Protein AF-A0A1Z1WSR5-F1 (afdb_monomer_lite)

Secondary structure (DSSP, 8-state):
-BSSSS-B-------TTT--HHHHHHHHHHHSPPTT-SSSS--PPPPPSS-HHHHHHHHHH-TTHHHHHHHHHHHTTTPPPP----SSPPPSS-------------HHHHHHHHHHHHHTT-----SS-------S-S----

pLDDT: mean 83.5, std 18.34, range [33.56, 97.94]

Foldseek 3Di:
DDPDPPDDDDDDDDDVVVDDPVRVVVVVVLPDDDVPLPDPDPSDDPDDPDDVVNVVVCVVVPPDPVVVVVVCCVVCPPPDDDDDPDPDDDDPDDDPDDDDDDDDDDPVRVVVQQVVCVVVVRGDPDPPDDPDPDPPDDPDDD

Organism: NCBI:txid67267

InterPro domains:
  IPR001242 Condensation domain [PF00668] (2-122)
  IPR023213 Chloramphenicol acetyltransferase-like domain superfamily [G3DSA:3.30.559.10] (2-64)

Sequence (142 aa):
MRLADDEHVLTLTLHHIVTDGWSTAVLTGDLAPLPGRTGRGTGELPPLPVQYADYTHWQCTAPGTEAQLAYWKEHLAGTEPLDLPTDRPRPAVRTRNGASARLVLPSGTARRLAQVGRERGHPVHDARRRRADVPRQALGRP

Radius of gyration: 22.69 Å; chains: 1; bounding box: 51×42×52 Å

Structure (mmCIF, N/CA/C/O backbone):
data_AF-A0A1Z1WSR5-F1
#
_entry.id   AF-A0A1Z1WSR5-F1
#
loop_
_atom_site.group_PDB
_atom_site.id
_atom_site.type_symbol
_atom_site.label_atom_id
_atom_site.label_alt_id
_atom_site.label_comp_id
_atom_site.label_asym_id
_atom_site.label_entity_id
_atom_site.label_seq_id
_atom_site.pdbx_PDB_ins_code
_atom_site.Cartn_x
_atom_site.Cartn_y
_atom_site.Cartn_z
_atom_site.occupancy
_atom_site.B_iso_or_equiv
_atom_site.auth_seq_id
_atom_site.auth_comp_id
_atom_site.auth_asym_id
_atom_site.auth_atom_id
_atom_site.pdbx_PDB_model_num
ATOM 1 N N . MET A 1 1 ? 6.722 -17.962 -19.055 1.00 86.00 1 MET A N 1
ATOM 2 C CA . MET A 1 1 ? 5.844 -18.958 -19.700 1.00 86.00 1 MET A CA 1
ATOM 3 C C . MET A 1 1 ? 5.859 -18.701 -21.192 1.00 86.00 1 MET A C 1
ATOM 5 O O . MET A 1 1 ? 5.625 -17.568 -21.587 1.00 86.00 1 MET A O 1
ATOM 9 N N . ARG A 1 2 ? 6.196 -19.705 -21.999 1.00 90.88 2 ARG A N 1
ATOM 10 C CA . ARG A 1 2 ? 6.188 -19.587 -23.460 1.00 90.88 2 ARG A CA 1
ATOM 11 C C . ARG A 1 2 ? 4.819 -20.008 -23.991 1.00 90.88 2 ARG A C 1
ATOM 13 O O . ARG A 1 2 ? 4.336 -21.062 -23.586 1.00 90.88 2 ARG A O 1
ATOM 20 N N . LEU A 1 3 ? 4.215 -19.177 -24.831 1.00 94.81 3 LEU A N 1
ATOM 21 C CA . LEU A 1 3 ? 2.931 -19.424 -25.494 1.00 94.81 3 LEU A CA 1
ATOM 22 C C . LEU A 1 3 ? 3.142 -19.876 -26.946 1.00 94.81 3 LEU A C 1
ATOM 24 O O . LEU A 1 3 ? 2.527 -20.847 -27.375 1.00 94.81 3 LEU A O 1
ATOM 28 N N . ALA A 1 4 ? 4.081 -19.237 -27.646 1.00 95.62 4 ALA A N 1
ATOM 29 C CA . ALA A 1 4 ? 4.549 -19.571 -28.991 1.00 95.62 4 ALA A CA 1
ATOM 30 C C . ALA A 1 4 ? 6.045 -19.217 -29.123 1.00 95.62 4 ALA A C 1
ATOM 32 O O . ALA A 1 4 ? 6.677 -18.827 -28.140 1.00 95.62 4 ALA A O 1
ATOM 33 N N . ASP A 1 5 ? 6.638 -19.363 -30.308 1.00 92.81 5 ASP A N 1
ATOM 34 C CA . ASP A 1 5 ? 8.075 -19.109 -30.504 1.00 92.81 5 ASP A CA 1
ATOM 35 C C . ASP A 1 5 ? 8.479 -17.648 -30.236 1.00 92.81 5 ASP A C 1
ATOM 37 O O . ASP A 1 5 ? 9.570 -17.401 -29.722 1.00 92.81 5 ASP A O 1
ATOM 41 N N . ASP A 1 6 ? 7.591 -16.693 -30.495 1.00 92.94 6 ASP A N 1
ATOM 42 C CA . ASP A 1 6 ? 7.768 -15.255 -30.271 1.00 92.94 6 ASP A CA 1
ATOM 43 C C . ASP A 1 6 ? 6.844 -14.688 -29.176 1.00 92.94 6 ASP A C 1
ATOM 45 O O . ASP A 1 6 ? 6.951 -13.517 -28.811 1.00 92.94 6 ASP A O 1
ATOM 49 N N . GLU A 1 7 ? 5.997 -15.521 -28.566 1.00 93.62 7 GLU A N 1
ATOM 50 C CA . GLU A 1 7 ? 5.021 -15.098 -27.562 1.00 93.62 7 GLU A CA 1
ATOM 51 C C . GLU A 1 7 ? 5.358 -15.658 -26.177 1.00 93.62 7 GLU A C 1
ATOM 53 O O . GLU A 1 7 ? 5.382 -16.871 -25.943 1.00 93.62 7 GLU A O 1
ATOM 58 N N . HIS A 1 8 ? 5.612 -14.759 -25.225 1.00 91.38 8 HIS A N 1
ATOM 59 C CA . HIS A 1 8 ? 6.017 -15.118 -23.871 1.00 91.38 8 HIS A CA 1
ATOM 60 C C . HIS A 1 8 ? 5.312 -14.248 -22.830 1.00 91.38 8 HIS A C 1
ATOM 62 O O . HIS A 1 8 ? 5.185 -13.036 -22.981 1.00 91.38 8 HIS A O 1
ATOM 68 N N . VAL A 1 9 ? 4.928 -14.869 -21.717 1.00 92.31 9 VAL A N 1
ATOM 69 C CA . VAL A 1 9 ? 4.429 -14.196 -20.515 1.00 92.31 9 VAL A CA 1
ATOM 70 C C . VAL A 1 9 ? 5.495 -14.265 -19.428 1.00 92.31 9 VAL A C 1
ATOM 72 O O . VAL A 1 9 ? 5.897 -15.355 -19.004 1.00 92.31 9 VAL A O 1
ATOM 75 N N . LEU A 1 10 ? 5.932 -13.103 -18.947 1.00 90.12 10 LEU A N 1
ATOM 76 C CA . LEU A 1 10 ? 6.723 -12.977 -17.726 1.00 90.12 10 LEU A CA 1
ATOM 77 C C . LEU A 1 10 ? 5.779 -12.759 -16.541 1.00 90.12 10 LEU A C 1
ATOM 79 O O . LEU A 1 10 ? 4.979 -11.827 -16.539 1.00 90.12 10 LEU A O 1
ATOM 83 N N . THR A 1 11 ? 5.890 -13.605 -15.519 1.00 92.56 11 THR A N 1
ATOM 84 C CA . THR A 1 11 ? 5.141 -13.460 -14.268 1.00 92.56 11 THR A CA 1
ATOM 85 C C . THR A 1 11 ? 6.122 -13.246 -13.129 1.00 92.56 11 THR A C 1
ATOM 87 O O . THR A 1 11 ? 7.017 -14.062 -12.923 1.00 92.56 11 THR A O 1
ATOM 90 N N . LEU A 1 12 ? 5.947 -12.150 -12.390 1.00 91.12 12 LEU A N 1
ATOM 91 C CA . LEU A 1 12 ? 6.745 -11.819 -11.215 1.00 91.12 12 LEU A CA 1
ATOM 92 C C . LEU A 1 12 ? 5.863 -11.915 -9.973 1.00 91.12 12 LEU A C 1
ATOM 94 O O . LEU A 1 12 ? 4.823 -11.262 -9.887 1.00 91.12 12 LEU A O 1
ATOM 98 N N . THR A 1 13 ? 6.282 -12.725 -9.006 1.00 93.44 13 THR A N 1
ATOM 99 C CA . THR A 1 13 ? 5.628 -12.830 -7.700 1.00 93.44 13 THR A CA 1
ATOM 100 C C . THR A 1 13 ? 6.604 -12.352 -6.645 1.00 93.44 13 THR A C 1
ATOM 102 O O . THR A 1 13 ? 7.627 -12.984 -6.402 1.00 93.44 13 THR A O 1
ATOM 105 N N . LEU A 1 14 ? 6.289 -11.214 -6.034 1.00 92.62 14 LEU A N 1
ATOM 106 C CA . LEU A 1 14 ? 7.122 -10.582 -5.021 1.00 92.62 14 LEU A CA 1
ATOM 107 C C . LEU A 1 14 ? 6.370 -10.543 -3.694 1.00 92.62 14 LEU A C 1
ATOM 109 O O . LEU A 1 14 ? 5.154 -10.354 -3.658 1.00 92.62 14 LEU A O 1
ATOM 113 N N . HIS A 1 15 ? 7.097 -10.700 -2.591 1.00 94.25 15 HIS A N 1
ATOM 114 C CA . HIS A 1 15 ? 6.516 -10.533 -1.266 1.00 94.25 15 HIS A CA 1
ATOM 115 C C . HIS A 1 15 ? 6.300 -9.039 -0.976 1.00 94.25 15 HIS A C 1
ATOM 117 O O . HIS A 1 15 ? 7.211 -8.238 -1.167 1.00 94.25 15 HIS A O 1
ATOM 123 N N . HIS A 1 16 ? 5.137 -8.652 -0.444 1.00 93.56 16 HIS A N 1
ATOM 124 C CA . HIS A 1 16 ? 4.827 -7.240 -0.155 1.00 93.56 16 HIS A CA 1
ATOM 125 C C . HIS A 1 16 ? 5.762 -6.570 0.866 1.00 93.56 16 HIS A C 1
ATOM 127 O O . HIS A 1 16 ? 5.776 -5.353 0.969 1.00 93.56 16 HIS A O 1
ATOM 133 N N . ILE A 1 17 ? 6.578 -7.345 1.587 1.00 95.44 17 ILE A N 1
ATOM 134 C CA . ILE A 1 17 ? 7.621 -6.792 2.469 1.00 95.44 17 ILE A CA 1
ATOM 135 C C . ILE A 1 17 ? 8.717 -6.043 1.695 1.00 95.44 17 ILE A C 1
ATOM 137 O O . ILE A 1 17 ? 9.367 -5.182 2.270 1.00 95.44 17 ILE A O 1
ATOM 141 N N . VAL A 1 18 ? 8.923 -6.366 0.412 1.00 94.12 18 VAL A N 1
ATOM 142 C CA . VAL A 1 18 ? 9.950 -5.733 -0.433 1.00 94.12 18 VAL A CA 1
ATOM 143 C C . VAL A 1 18 ? 9.367 -4.869 -1.551 1.00 94.12 18 VAL A C 1
ATOM 145 O O . VAL A 1 18 ? 10.128 -4.256 -2.290 1.00 94.12 18 VAL A O 1
ATOM 148 N N . THR A 1 19 ? 8.039 -4.841 -1.728 1.00 93.19 19 THR A N 1
ATOM 149 C CA . THR A 1 19 ? 7.416 -4.072 -2.813 1.00 93.19 19 THR A CA 1
ATOM 150 C C . THR A 1 19 ? 6.016 -3.567 -2.478 1.00 93.19 19 THR A C 1
ATOM 152 O O . THR A 1 19 ? 5.171 -4.273 -1.918 1.00 93.19 19 THR A O 1
ATOM 155 N N . ASP A 1 20 ? 5.746 -2.350 -2.935 1.00 92.88 20 ASP A N 1
ATOM 156 C CA . ASP A 1 20 ? 4.445 -1.693 -2.927 1.00 92.88 20 ASP A CA 1
ATOM 157 C C . ASP A 1 20 ? 4.001 -1.322 -4.360 1.00 92.88 20 ASP A C 1
ATOM 159 O O . ASP A 1 20 ? 4.631 -1.689 -5.362 1.00 92.88 20 ASP A O 1
ATOM 163 N N . GLY A 1 21 ? 2.876 -0.612 -4.472 1.00 87.50 21 GLY A N 1
ATOM 164 C CA . GLY A 1 21 ? 2.336 -0.183 -5.764 1.00 87.50 21 GLY A CA 1
ATOM 165 C C . GLY A 1 21 ? 3.259 0.766 -6.538 1.00 87.50 21 GLY A C 1
ATOM 166 O O . GLY A 1 21 ? 3.269 0.729 -7.767 1.00 87.50 21 GLY A O 1
ATOM 167 N N . TRP A 1 22 ? 4.061 1.577 -5.843 1.00 91.06 22 TRP A N 1
ATOM 168 C CA . TRP A 1 22 ? 5.012 2.498 -6.468 1.00 91.06 22 TRP A CA 1
ATOM 169 C C . TRP A 1 22 ? 6.260 1.758 -6.953 1.00 91.06 22 TRP A C 1
ATOM 171 O O . TRP A 1 22 ? 6.666 1.890 -8.108 1.00 91.06 22 TRP A O 1
ATOM 181 N N . SER A 1 23 ? 6.824 0.918 -6.091 1.00 90.75 23 SER A N 1
ATOM 182 C CA . SER A 1 23 ? 8.009 0.096 -6.346 1.00 90.75 23 SER A CA 1
ATOM 183 C C . SER A 1 23 ? 7.796 -0.839 -7.536 1.00 90.75 23 SER A C 1
ATOM 185 O O . SER A 1 23 ? 8.685 -1.008 -8.367 1.00 90.75 23 SER A O 1
ATOM 187 N N . THR A 1 24 ? 6.577 -1.362 -7.695 1.00 89.56 24 THR A N 1
ATOM 188 C CA . THR A 1 24 ? 6.202 -2.183 -8.856 1.00 89.56 24 THR A CA 1
ATOM 189 C C . THR A 1 24 ? 6.316 -1.405 -10.175 1.00 89.56 24 THR A C 1
ATOM 191 O O . THR A 1 24 ? 6.767 -1.957 -11.181 1.00 89.56 24 THR A O 1
ATOM 194 N N . ALA A 1 25 ? 5.949 -0.118 -10.193 1.00 87.12 25 ALA A N 1
ATOM 195 C CA . ALA A 1 25 ? 6.068 0.721 -11.386 1.00 87.12 25 ALA A CA 1
ATOM 196 C C . ALA A 1 25 ? 7.534 1.034 -11.733 1.00 87.12 25 ALA A C 1
ATOM 198 O O . ALA A 1 25 ? 7.885 1.040 -12.913 1.00 87.12 25 ALA A O 1
ATOM 199 N N . VAL A 1 26 ? 8.384 1.246 -10.720 1.00 89.81 26 VAL A N 1
ATOM 200 C CA . VAL A 1 26 ? 9.838 1.415 -10.896 1.00 89.81 26 VAL A CA 1
ATOM 201 C C . VAL A 1 26 ? 10.454 0.138 -11.469 1.00 89.81 26 VAL A C 1
ATOM 203 O O . VAL A 1 26 ? 11.042 0.185 -12.545 1.00 89.81 26 VAL A O 1
ATOM 206 N N . LEU A 1 27 ? 10.205 -1.012 -10.834 1.00 89.12 27 LEU A N 1
ATOM 207 C CA . LEU A 1 27 ? 10.711 -2.316 -11.273 1.00 89.12 27 LEU A CA 1
ATOM 208 C C . LEU A 1 27 ? 10.298 -2.646 -12.713 1.00 89.12 27 LEU A C 1
ATOM 210 O O . LEU A 1 27 ? 11.109 -3.108 -13.508 1.00 89.12 27 LEU A O 1
ATOM 214 N N . THR A 1 28 ? 9.037 -2.389 -13.072 1.00 86.94 28 THR A N 1
ATOM 215 C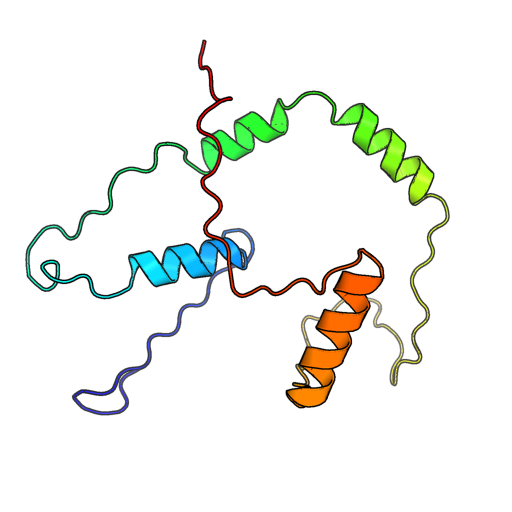 CA . THR A 1 28 ? 8.555 -2.625 -14.443 1.00 86.94 28 THR A CA 1
ATOM 216 C C . THR A 1 28 ? 9.258 -1.708 -15.450 1.00 86.94 28 THR A C 1
ATOM 218 O O . THR A 1 28 ? 9.518 -2.125 -16.576 1.00 86.94 28 THR A O 1
ATOM 221 N N . GLY A 1 29 ? 9.586 -0.474 -15.053 1.00 85.81 29 GLY A N 1
ATOM 222 C CA . GLY A 1 29 ? 10.375 0.452 -15.865 1.00 85.81 29 GLY A CA 1
ATOM 223 C C . GLY A 1 29 ? 11.822 -0.004 -16.057 1.00 85.81 29 GLY A C 1
ATOM 224 O O . GLY A 1 29 ? 12.333 0.087 -17.170 1.00 85.81 29 GLY A O 1
ATOM 225 N N . ASP A 1 30 ? 12.451 -0.541 -15.011 1.00 85.75 30 ASP A N 1
ATOM 226 C CA . ASP A 1 30 ? 13.829 -1.051 -15.056 1.00 85.75 30 ASP A CA 1
ATOM 227 C C . ASP A 1 30 ? 13.960 -2.328 -15.902 1.00 85.75 30 ASP A C 1
ATOM 229 O O . ASP A 1 30 ? 14.997 -2.562 -16.525 1.00 85.75 30 ASP A O 1
ATOM 233 N N . LEU A 1 31 ? 12.898 -3.139 -15.949 1.00 83.94 31 LEU A N 1
ATOM 234 C CA . LEU A 1 31 ? 12.808 -4.356 -16.762 1.00 83.94 31 LEU A CA 1
ATOM 235 C C . LEU A 1 31 ? 12.376 -4.097 -18.213 1.00 83.94 31 LEU A C 1
ATOM 237 O O . LEU A 1 31 ? 12.454 -5.008 -19.041 1.00 83.94 31 LEU A O 1
ATOM 241 N N . ALA A 1 32 ? 11.894 -2.894 -18.537 1.00 78.88 32 ALA A N 1
ATOM 242 C CA . ALA A 1 32 ? 11.466 -2.575 -19.891 1.00 78.88 32 ALA A CA 1
ATOM 243 C C . ALA A 1 32 ? 12.671 -2.591 -20.855 1.00 78.88 32 ALA A C 1
ATOM 245 O O . ALA A 1 32 ? 13.743 -2.082 -20.515 1.00 78.88 32 ALA A O 1
ATOM 246 N N . PRO A 1 33 ? 12.523 -3.139 -22.075 1.00 66.81 33 PRO A N 1
ATOM 247 C CA . PRO A 1 33 ? 13.596 -3.125 -23.060 1.00 66.81 33 PRO A CA 1
ATOM 248 C C . PRO A 1 33 ? 13.942 -1.678 -23.430 1.00 66.81 33 PRO A C 1
ATOM 250 O O . PRO A 1 33 ? 13.115 -0.934 -23.957 1.00 66.81 33 PRO A O 1
ATOM 253 N N . LEU A 1 34 ? 15.179 -1.275 -23.146 1.00 62.06 34 LEU A N 1
ATOM 254 C CA . LEU A 1 34 ? 15.695 0.048 -23.486 1.00 62.06 34 LEU A CA 1
ATOM 255 C C . LEU A 1 34 ? 16.418 -0.008 -24.843 1.00 62.06 34 LEU A C 1
ATOM 257 O O . LEU A 1 34 ? 17.246 -0.906 -25.047 1.00 62.06 34 LEU A O 1
ATOM 261 N N . PRO A 1 35 ? 16.164 0.943 -25.763 1.00 54.62 35 PRO A N 1
ATOM 262 C CA . PRO A 1 35 ? 16.903 1.036 -27.020 1.00 54.62 35 PRO A CA 1
ATOM 263 C C . PRO A 1 35 ? 18.418 1.076 -26.758 1.00 54.62 35 PRO A C 1
ATOM 265 O O . PRO A 1 35 ? 18.890 1.909 -25.989 1.00 54.62 35 PRO A O 1
ATOM 268 N N . GLY A 1 36 ? 19.176 0.154 -27.363 1.00 55.00 36 GLY A N 1
ATOM 269 C CA . GLY A 1 36 ? 20.635 0.050 -27.195 1.00 55.00 36 GLY A CA 1
ATOM 270 C C . GLY A 1 36 ? 21.121 -0.864 -26.060 1.00 55.00 36 GLY A C 1
ATOM 271 O O . GLY A 1 36 ? 22.326 -1.067 -25.934 1.00 55.00 36 GLY A O 1
ATOM 272 N N . ARG A 1 37 ? 20.221 -1.461 -25.262 1.00 59.28 37 ARG A N 1
ATOM 273 C CA . ARG A 1 37 ? 20.561 -2.448 -24.207 1.00 59.28 37 ARG A CA 1
ATOM 274 C C . ARG A 1 37 ? 20.246 -3.900 -24.583 1.00 59.28 37 ARG A C 1
ATOM 276 O O . ARG A 1 37 ? 20.444 -4.802 -23.778 1.00 59.28 37 ARG A O 1
ATOM 283 N N . THR A 1 38 ? 19.797 -4.148 -25.811 1.00 56.72 38 THR A N 1
ATOM 284 C CA . THR A 1 38 ? 19.555 -5.496 -26.343 1.00 56.72 38 THR A CA 1
ATOM 285 C C . THR A 1 38 ? 20.828 -6.041 -26.985 1.00 56.72 38 THR A C 1
ATOM 287 O O . THR A 1 38 ? 21.060 -5.884 -28.182 1.00 56.72 38 THR A O 1
ATOM 290 N N . GLY A 1 39 ? 21.688 -6.642 -26.167 1.00 58.78 39 GLY A N 1
ATOM 291 C CA . GLY A 1 39 ? 22.939 -7.262 -26.593 1.00 58.78 39 GLY A CA 1
ATOM 292 C C . GLY A 1 39 ? 23.834 -7.582 -25.399 1.00 58.78 39 GLY A C 1
ATOM 293 O O . GLY A 1 39 ? 23.532 -7.201 -24.275 1.00 58.78 39 GLY A O 1
ATOM 294 N N . ARG A 1 40 ? 24.962 -8.254 -25.653 1.00 51.81 40 ARG A N 1
ATOM 295 C CA . ARG A 1 40 ? 25.999 -8.679 -24.685 1.00 51.81 40 ARG A CA 1
ATOM 296 C C . ARG A 1 40 ? 26.766 -7.509 -24.018 1.00 51.81 40 ARG A C 1
ATOM 298 O O . ARG A 1 40 ? 27.918 -7.678 -23.636 1.00 51.81 40 ARG A O 1
ATOM 305 N N . GLY A 1 41 ? 26.161 -6.321 -23.947 1.00 54.28 41 GLY A N 1
ATOM 306 C CA . GLY A 1 41 ? 26.619 -5.172 -23.163 1.00 54.28 41 GLY A CA 1
ATOM 307 C C . GLY A 1 41 ? 26.075 -5.249 -21.735 1.00 54.28 41 GLY A C 1
ATOM 308 O O . GLY A 1 41 ? 25.099 -5.949 -21.481 1.00 54.28 41 GLY A O 1
ATOM 309 N N . THR A 1 42 ? 26.708 -4.555 -20.789 1.00 55.31 42 THR A N 1
ATOM 310 C CA . THR A 1 42 ? 26.561 -4.837 -19.348 1.00 55.31 42 THR A CA 1
ATOM 311 C C . THR A 1 42 ? 25.176 -4.573 -18.761 1.00 55.31 42 THR A C 1
ATOM 313 O O . THR A 1 42 ? 24.905 -5.023 -17.655 1.00 55.31 42 THR A O 1
ATOM 316 N N . GLY A 1 43 ? 24.268 -3.903 -19.483 1.00 62.22 43 GLY A N 1
ATOM 317 C CA . GLY A 1 43 ? 22.887 -3.726 -19.030 1.00 62.22 43 GLY A CA 1
ATOM 318 C C . GLY A 1 43 ? 22.782 -3.089 -17.640 1.00 62.22 43 GLY A C 1
ATOM 319 O O . GLY A 1 43 ? 21.785 -3.312 -16.958 1.00 62.22 43 GLY A O 1
ATOM 320 N N . GLU A 1 44 ? 23.785 -2.320 -17.215 1.00 73.19 44 GLU A N 1
ATOM 321 C CA . GLU A 1 44 ? 23.879 -1.784 -15.859 1.00 73.19 44 GLU A CA 1
ATOM 322 C C . GLU A 1 44 ? 22.901 -0.620 -15.661 1.00 73.19 44 GLU A C 1
ATOM 324 O O . GLU A 1 44 ? 22.770 0.275 -16.500 1.00 73.19 44 GLU A O 1
ATOM 329 N N . LEU A 1 45 ? 22.170 -0.657 -14.546 1.00 80.75 45 LEU A N 1
ATOM 330 C CA . LEU A 1 45 ? 21.356 0.464 -14.085 1.00 80.75 45 LEU A CA 1
ATOM 331 C C . LEU A 1 45 ? 22.254 1.461 -13.343 1.00 80.75 45 LEU A C 1
ATOM 333 O O . LEU A 1 45 ? 23.207 1.041 -12.682 1.00 80.75 45 LEU A O 1
ATOM 337 N N . PRO A 1 46 ? 21.969 2.773 -13.426 1.00 84.06 46 PRO A N 1
ATOM 338 C CA . PRO A 1 46 ? 22.712 3.751 -12.648 1.00 84.06 46 PRO A CA 1
ATOM 339 C C . PRO A 1 46 ? 22.590 3.434 -11.148 1.00 84.06 46 PRO A C 1
ATOM 341 O O . PRO A 1 46 ? 21.523 3.001 -10.701 1.00 84.06 46 PRO A O 1
ATOM 344 N N . PRO A 1 47 ? 23.650 3.662 -10.354 1.00 88.88 47 PRO A N 1
ATOM 345 C CA . PRO A 1 47 ? 23.593 3.422 -8.921 1.00 88.88 47 PRO A CA 1
ATOM 346 C C . PRO A 1 47 ? 22.537 4.325 -8.277 1.00 88.88 47 PRO A C 1
ATOM 348 O O . PRO A 1 47 ? 22.446 5.518 -8.580 1.00 88.88 47 PRO A O 1
ATOM 351 N N . LEU A 1 48 ? 21.744 3.759 -7.366 1.00 91.50 48 LEU A N 1
ATOM 352 C CA . LEU A 1 48 ? 20.771 4.538 -6.608 1.00 91.50 48 LEU A CA 1
ATOM 353 C C . LEU A 1 48 ? 21.498 5.350 -5.526 1.00 91.50 48 LEU A C 1
ATOM 355 O O . LEU A 1 48 ? 22.290 4.777 -4.773 1.00 91.50 48 LEU A O 1
ATOM 359 N N . PRO A 1 49 ? 21.209 6.658 -5.398 1.00 93.44 49 PRO A N 1
ATOM 360 C CA . PRO A 1 49 ? 21.856 7.519 -4.407 1.00 93.44 49 PRO A CA 1
ATOM 361 C C . PRO A 1 49 ? 21.431 7.207 -2.964 1.00 93.44 49 PRO A C 1
ATOM 363 O O . PRO A 1 49 ? 22.083 7.661 -2.031 1.00 93.44 49 PRO A O 1
ATOM 366 N N . VAL A 1 50 ? 20.330 6.472 -2.789 1.00 94.38 50 VAL A N 1
ATOM 367 C CA . VAL A 1 50 ? 19.770 6.059 -1.500 1.00 94.38 50 VAL A CA 1
ATOM 368 C C . VAL A 1 50 ? 19.323 4.609 -1.633 1.00 94.38 50 VAL A C 1
ATOM 370 O O . VAL A 1 50 ? 18.615 4.264 -2.583 1.00 94.38 50 VAL A O 1
ATOM 373 N N . GLN A 1 51 ? 19.734 3.767 -0.690 1.00 94.62 51 GLN A N 1
ATOM 374 C CA . GLN A 1 51 ? 19.274 2.389 -0.563 1.00 94.62 51 GLN A CA 1
ATOM 375 C C . GLN A 1 51 ? 18.160 2.295 0.485 1.00 94.62 51 GLN A C 1
ATOM 377 O O . GLN A 1 51 ? 18.029 3.145 1.366 1.00 94.62 51 GLN A O 1
ATOM 382 N N . TYR A 1 52 ? 17.368 1.223 0.444 1.00 94.12 52 TYR A N 1
ATOM 383 C CA . TYR A 1 52 ? 16.308 1.018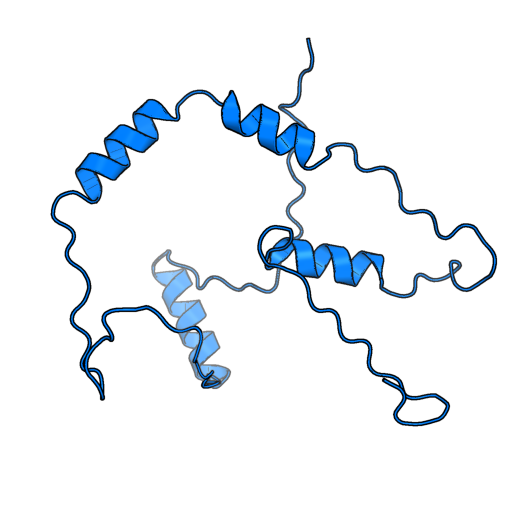 1.439 1.00 94.12 52 TYR A CA 1
ATOM 384 C C . TYR A 1 52 ? 16.857 0.956 2.878 1.00 94.12 52 TYR A C 1
ATOM 386 O O . TYR A 1 52 ? 16.217 1.442 3.804 1.00 94.12 52 TYR A O 1
ATOM 394 N N . ALA A 1 53 ? 18.077 0.439 3.065 1.00 95.12 53 ALA A N 1
ATOM 395 C CA . ALA A 1 53 ? 18.755 0.447 4.361 1.00 95.12 53 ALA A CA 1
ATOM 396 C C . ALA A 1 53 ? 18.947 1.875 4.909 1.00 95.12 53 ALA A C 1
ATOM 398 O O . ALA A 1 53 ? 18.659 2.129 6.079 1.00 95.12 53 ALA A O 1
ATOM 399 N N . ASP A 1 54 ? 19.343 2.821 4.052 1.00 95.56 54 ASP A N 1
ATOM 400 C CA . ASP A 1 54 ? 19.484 4.230 4.430 1.00 95.56 54 ASP A CA 1
ATOM 401 C C . ASP A 1 54 ? 18.132 4.820 4.857 1.00 95.56 54 ASP A C 1
ATOM 403 O O . ASP A 1 54 ? 18.048 5.507 5.875 1.00 95.56 54 ASP A O 1
ATOM 407 N N . TYR A 1 55 ? 17.057 4.489 4.127 1.00 93.50 55 TYR A N 1
ATOM 408 C CA . TYR A 1 55 ? 15.693 4.890 4.484 1.00 93.50 55 TYR A CA 1
ATOM 409 C C . TYR A 1 55 ? 15.271 4.344 5.853 1.00 93.50 55 TYR A C 1
ATOM 411 O O . TYR A 1 55 ? 14.758 5.101 6.675 1.00 93.50 55 TYR A O 1
ATOM 419 N N . THR A 1 56 ? 15.513 3.058 6.129 1.00 94.25 56 THR A N 1
ATOM 420 C CA . THR A 1 56 ? 15.141 2.458 7.423 1.00 94.25 56 THR A CA 1
ATOM 421 C C . THR A 1 56 ? 15.890 3.097 8.588 1.00 94.25 56 THR A C 1
ATOM 423 O O . THR A 1 56 ? 15.290 3.383 9.622 1.00 94.25 56 THR A O 1
ATOM 426 N N . HIS A 1 57 ? 17.179 3.396 8.410 1.00 94.81 57 HIS A N 1
ATOM 427 C CA . HIS A 1 57 ? 17.971 4.080 9.426 1.00 94.81 57 HIS A CA 1
ATOM 428 C C . HIS A 1 57 ? 17.458 5.504 9.684 1.00 94.81 57 HIS A C 1
ATOM 430 O O . HIS A 1 57 ? 17.270 5.902 10.838 1.00 94.81 57 HIS A O 1
ATOM 436 N N . TRP A 1 58 ? 17.174 6.254 8.615 1.00 94.56 58 TRP A N 1
ATOM 437 C CA . TRP A 1 58 ? 16.571 7.582 8.716 1.00 94.56 58 TRP A CA 1
ATOM 438 C C . TRP A 1 58 ? 15.213 7.536 9.429 1.00 94.56 58 TRP A C 1
ATOM 440 O O . TRP A 1 58 ? 14.977 8.319 10.344 1.00 94.56 58 TRP A O 1
ATOM 450 N N . GLN A 1 59 ? 14.342 6.586 9.081 1.00 92.44 59 GLN A N 1
ATOM 451 C CA . GLN A 1 59 ? 13.013 6.470 9.682 1.00 92.44 59 GLN A CA 1
ATOM 452 C C . GLN A 1 59 ? 13.077 6.212 11.194 1.00 92.44 59 GLN A C 1
ATOM 454 O O . GLN A 1 59 ? 12.300 6.797 11.943 1.00 92.44 59 GLN A O 1
ATOM 459 N N . CYS A 1 60 ? 14.010 5.375 11.656 1.00 90.19 60 CYS A N 1
ATOM 460 C CA . CYS A 1 60 ? 14.182 5.088 13.084 1.00 90.19 60 CYS A CA 1
ATOM 461 C C . CYS A 1 60 ? 14.693 6.285 13.899 1.00 90.19 60 CYS A C 1
ATOM 463 O O . CYS A 1 60 ? 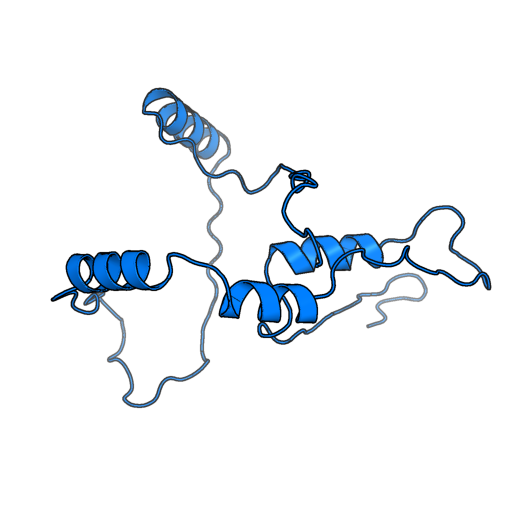14.532 6.299 15.116 1.00 90.19 60 CYS A O 1
ATOM 465 N N . THR A 1 61 ? 15.335 7.254 13.247 1.00 90.81 61 THR A N 1
ATOM 466 C CA . THR A 1 61 ? 15.940 8.434 13.886 1.00 90.81 61 THR A CA 1
ATOM 467 C C . THR A 1 61 ? 15.169 9.723 13.603 1.00 90.81 61 THR A C 1
ATOM 469 O O . THR A 1 61 ? 15.574 10.799 14.045 1.00 90.81 61 THR A O 1
ATOM 472 N N . ALA A 1 62 ? 14.053 9.629 12.876 1.00 88.25 62 ALA A N 1
ATOM 473 C CA . ALA A 1 62 ? 13.260 10.775 12.475 1.00 88.25 62 ALA A CA 1
ATOM 474 C C . ALA A 1 62 ? 12.585 11.433 13.697 1.00 88.25 62 ALA A C 1
ATOM 476 O O . ALA A 1 62 ? 11.883 10.755 14.448 1.00 88.25 62 ALA A O 1
ATOM 477 N N . PRO A 1 63 ? 12.750 12.752 13.904 1.00 86.88 63 PRO A N 1
ATOM 478 C CA . PRO A 1 63 ? 12.114 13.453 15.014 1.00 86.88 63 PRO A CA 1
ATOM 479 C C . PRO A 1 63 ? 10.596 13.587 14.812 1.00 86.88 63 PRO A C 1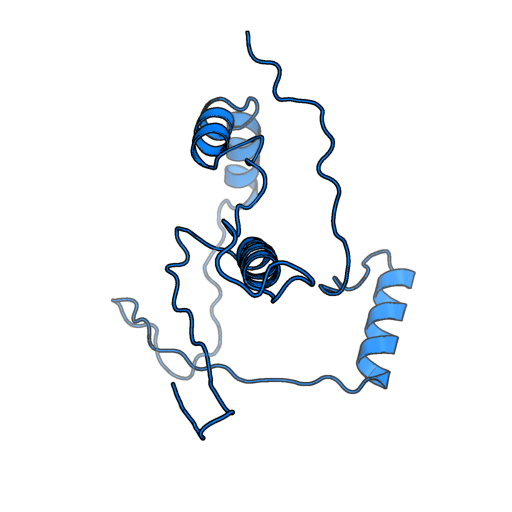
ATOM 481 O O . PRO A 1 63 ? 10.105 13.665 13.685 1.00 86.88 63 PRO A O 1
ATOM 484 N N . GLY A 1 64 ? 9.846 13.697 15.913 1.00 84.56 64 GLY A N 1
ATOM 485 C CA . GLY A 1 64 ? 8.405 13.989 15.892 1.00 84.56 64 GLY A CA 1
ATOM 486 C C . GLY A 1 64 ? 7.492 12.759 15.875 1.00 84.56 64 GLY A C 1
ATOM 487 O O . GLY A 1 64 ? 6.269 12.908 15.804 1.00 84.56 64 GLY A O 1
ATOM 488 N N . THR A 1 65 ? 8.055 11.555 15.995 1.00 85.44 65 THR A N 1
ATOM 489 C CA . THR A 1 65 ? 7.307 10.296 16.108 1.00 85.44 65 THR A CA 1
ATOM 490 C C . THR A 1 65 ? 6.416 10.250 17.348 1.00 85.44 65 THR A C 1
ATOM 492 O O . THR A 1 65 ? 5.300 9.737 17.283 1.00 85.44 65 THR A O 1
ATOM 495 N N . GLU A 1 66 ? 6.845 10.839 18.465 1.00 90.50 66 GLU A N 1
ATOM 496 C CA . GLU A 1 66 ? 6.092 10.847 19.725 1.00 90.50 66 GLU A CA 1
ATOM 497 C C . GLU A 1 66 ? 4.819 11.689 19.620 1.00 90.50 66 GLU A C 1
ATOM 499 O O . GLU A 1 66 ? 3.759 11.266 20.081 1.00 90.50 66 GLU A O 1
ATOM 504 N N . ALA A 1 67 ? 4.905 12.861 18.986 1.00 93.62 67 ALA A N 1
ATOM 505 C CA . ALA A 1 67 ? 3.761 13.752 18.808 1.00 93.62 67 ALA A CA 1
ATOM 506 C C . ALA A 1 67 ? 2.708 13.123 17.884 1.00 93.62 67 ALA A C 1
ATOM 508 O O . ALA A 1 67 ? 1.516 13.146 18.190 1.00 93.62 67 ALA A O 1
ATOM 509 N N . GLN A 1 68 ? 3.150 12.493 16.791 1.00 93.94 68 GLN A N 1
ATOM 510 C CA . GLN A 1 68 ? 2.264 11.739 15.902 1.00 93.94 68 GLN A CA 1
ATOM 511 C C . GLN A 1 68 ? 1.626 10.546 16.620 1.00 93.94 68 GLN A C 1
ATOM 513 O O . GLN A 1 68 ? 0.434 10.291 16.456 1.00 93.94 68 GLN A O 1
ATOM 518 N N . LEU A 1 69 ? 2.395 9.831 17.446 1.00 94.62 69 LEU A N 1
ATOM 519 C CA . LEU A 1 69 ? 1.877 8.710 18.222 1.00 94.62 69 LEU A CA 1
ATOM 520 C C . LEU A 1 69 ? 0.821 9.164 19.236 1.00 94.62 69 LEU A C 1
ATOM 522 O O . LEU A 1 69 ? -0.212 8.509 19.362 1.00 94.62 69 LEU A O 1
ATOM 526 N N . ALA A 1 70 ? 1.062 10.266 19.949 1.00 96.94 70 ALA A N 1
ATOM 527 C CA . ALA A 1 70 ? 0.098 10.838 20.887 1.00 96.94 70 ALA A CA 1
ATOM 528 C C . ALA A 1 70 ? -1.202 11.233 20.173 1.00 96.94 70 ALA A C 1
ATOM 530 O O . ALA A 1 70 ? -2.279 10.807 20.589 1.00 96.94 70 ALA A O 1
ATOM 531 N N . TYR A 1 71 ? -1.079 11.941 19.048 1.00 96.88 71 TYR A N 1
ATOM 532 C CA . TYR A 1 71 ? -2.207 12.325 18.204 1.00 96.88 71 TYR A CA 1
ATOM 533 C C . TYR A 1 71 ? -3.059 11.112 17.802 1.00 96.88 71 TYR A C 1
ATOM 535 O O . TYR A 1 71 ? -4.263 11.092 18.051 1.00 96.88 71 TYR A O 1
ATOM 543 N N . TRP A 1 72 ? -2.450 10.064 17.236 1.00 97.12 72 TRP A N 1
ATOM 544 C CA . TRP A 1 72 ? -3.203 8.893 16.774 1.00 97.12 72 TRP A CA 1
ATOM 545 C C . TRP A 1 72 ? -3.796 8.065 17.911 1.00 97.12 72 TRP A C 1
ATOM 547 O O . TRP A 1 72 ? -4.883 7.515 17.745 1.00 97.12 72 TRP A O 1
ATOM 557 N N . LYS A 1 73 ? -3.129 7.992 19.070 1.00 97.62 73 LYS A N 1
ATOM 558 C CA . LYS A 1 73 ? -3.692 7.335 20.258 1.00 97.62 73 LYS A CA 1
ATOM 559 C C . LYS A 1 73 ? -4.975 8.013 20.721 1.00 97.62 73 LYS A C 1
ATOM 561 O O . LYS A 1 73 ? -5.927 7.313 21.041 1.00 97.62 73 LYS A O 1
ATOM 566 N N . GLU A 1 74 ? -4.994 9.342 20.741 1.00 97.94 74 GLU A N 1
ATOM 567 C CA . GLU A 1 74 ? -6.185 10.115 21.094 1.00 97.94 74 GLU A CA 1
ATOM 568 C C . GLU A 1 74 ? -7.292 9.942 20.046 1.00 97.94 74 GLU A C 1
ATOM 570 O O . GLU A 1 74 ? -8.417 9.594 20.387 1.00 97.94 74 GLU A O 1
ATOM 575 N N . HIS A 1 75 ? -6.966 10.105 18.761 1.00 97.56 75 HIS A N 1
ATOM 576 C CA . HIS A 1 75 ? -7.964 10.112 17.684 1.00 97.56 75 HIS A CA 1
ATOM 577 C C . HIS A 1 75 ? -8.574 8.738 17.395 1.00 97.56 75 HIS A C 1
ATOM 579 O O . HIS A 1 75 ? -9.688 8.659 16.884 1.00 97.56 75 HIS A O 1
ATOM 585 N N . LEU A 1 76 ? -7.848 7.658 17.690 1.00 96.75 76 LEU A N 1
ATOM 586 C CA . LEU A 1 76 ? -8.326 6.287 17.504 1.00 96.75 76 LEU A CA 1
ATOM 587 C C . LEU A 1 76 ? -8.843 5.664 18.809 1.00 96.75 76 LEU A C 1
ATOM 589 O O . LEU A 1 76 ? -9.273 4.506 18.798 1.00 96.75 76 LEU A O 1
ATOM 593 N N . ALA A 1 77 ? -8.830 6.403 19.924 1.00 97.31 77 ALA A N 1
ATOM 594 C CA . ALA A 1 77 ? -9.357 5.923 21.194 1.00 97.31 77 ALA A CA 1
ATOM 595 C C . ALA A 1 77 ? -10.844 5.557 21.060 1.00 97.31 77 ALA A C 1
ATOM 597 O O . ALA A 1 77 ? -11.649 6.335 20.556 1.00 97.31 77 ALA A O 1
ATOM 598 N N . GLY A 1 78 ? -11.206 4.352 21.506 1.00 95.12 78 GLY A N 1
ATOM 599 C CA . GLY A 1 78 ? -12.586 3.861 21.438 1.00 95.12 78 GLY A CA 1
ATOM 600 C C . GLY A 1 78 ? -13.075 3.508 20.029 1.00 95.12 78 GLY A C 1
ATOM 601 O O . GLY A 1 78 ? -14.275 3.331 19.837 1.00 95.12 78 GLY A O 1
ATOM 602 N N . THR A 1 79 ? -12.180 3.403 19.038 1.00 96.00 79 THR A N 1
ATOM 603 C CA . THR A 1 79 ? -12.562 2.911 17.708 1.00 96.00 79 THR A CA 1
ATOM 604 C C . THR A 1 79 ? -12.872 1.421 17.774 1.00 96.00 79 THR A C 1
ATOM 606 O O . THR A 1 79 ? -11.984 0.607 18.026 1.00 96.00 79 THR A O 1
ATOM 609 N N . GLU A 1 80 ? -14.118 1.066 17.480 1.00 94.06 80 GLU A N 1
ATOM 610 C CA . GLU A 1 80 ? -14.557 -0.323 17.371 1.00 94.06 80 GLU A CA 1
ATOM 611 C C . GLU A 1 80 ? -14.442 -0.842 15.927 1.00 94.06 80 GLU A C 1
ATOM 613 O O . GLU A 1 80 ? -14.584 -0.077 14.964 1.00 94.06 80 GLU A O 1
ATOM 618 N N . PRO A 1 81 ? -14.197 -2.149 15.731 1.00 90.12 81 PRO A N 1
ATOM 619 C CA . PRO A 1 81 ? -14.267 -2.764 14.414 1.00 90.12 81 PRO A CA 1
ATOM 620 C C . PRO A 1 81 ? -15.651 -2.591 13.776 1.00 90.12 81 PRO A C 1
ATOM 622 O O . PRO A 1 81 ? -16.678 -2.719 14.434 1.00 90.12 81 PRO A O 1
ATOM 625 N N . LEU A 1 82 ? -15.680 -2.371 12.460 1.00 91.75 82 LEU A N 1
ATOM 626 C CA . LEU A 1 82 ? -16.933 -2.241 11.720 1.00 91.75 82 LEU A CA 1
ATOM 627 C C . LEU A 1 82 ? -17.698 -3.575 11.669 1.00 91.75 82 LEU A C 1
ATOM 629 O O . LEU A 1 82 ? -17.146 -4.585 11.219 1.00 91.75 82 LEU A O 1
ATOM 633 N N . ASP A 1 83 ? -18.975 -3.545 12.053 1.00 90.06 83 ASP A N 1
ATOM 634 C CA . ASP A 1 83 ? -19.903 -4.670 11.922 1.00 90.06 83 ASP A CA 1
ATOM 635 C C . ASP A 1 83 ? -20.589 -4.632 10.549 1.00 90.06 83 ASP A C 1
ATOM 637 O O . ASP A 1 83 ? -21.633 -4.012 10.342 1.00 90.06 83 ASP A O 1
ATOM 641 N N . LEU A 1 84 ? -19.915 -5.214 9.557 1.00 92.56 84 LEU A N 1
ATOM 642 C CA . LEU A 1 84 ? -20.443 -5.321 8.201 1.00 92.56 84 LEU A CA 1
ATOM 643 C C . LEU A 1 84 ? -21.425 -6.498 8.101 1.00 92.56 84 LEU A C 1
ATOM 645 O O . LEU A 1 84 ? -21.142 -7.563 8.657 1.00 92.56 84 LEU A O 1
ATOM 649 N N . PRO A 1 85 ? -22.511 -6.373 7.313 1.00 94.62 85 PRO A N 1
ATOM 650 C CA . PRO A 1 85 ? -23.420 -7.482 7.042 1.00 94.62 85 PRO A CA 1
ATOM 651 C C . PRO A 1 85 ? -22.698 -8.529 6.187 1.00 94.62 85 PRO A C 1
ATOM 653 O O . PRO A 1 85 ? -22.637 -8.435 4.962 1.00 94.62 85 PRO A O 1
ATOM 656 N N . THR A 1 86 ? -22.079 -9.497 6.855 1.00 94.44 86 THR A N 1
ATOM 657 C CA . THR A 1 86 ? -21.293 -10.558 6.223 1.00 94.44 86 THR A CA 1
ATOM 658 C C . THR A 1 86 ? -22.132 -11.816 6.064 1.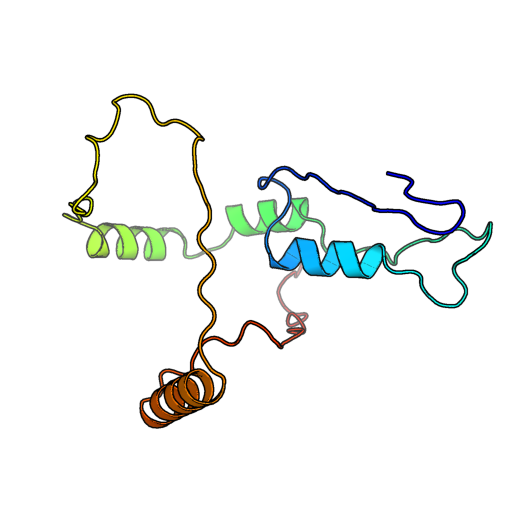00 94.44 86 THR A C 1
ATOM 660 O O . THR A 1 86 ? -22.908 -12.176 6.944 1.00 94.44 86 THR A O 1
ATOM 663 N N . ASP A 1 87 ? -21.937 -12.533 4.956 1.00 96.62 87 ASP A N 1
ATOM 664 C CA . ASP A 1 87 ? -22.674 -13.775 4.684 1.00 96.62 87 ASP A CA 1
ATOM 665 C C . ASP A 1 87 ? -22.322 -14.911 5.665 1.00 96.62 87 ASP A C 1
ATOM 667 O O . ASP A 1 87 ? -23.015 -15.927 5.732 1.00 96.62 87 ASP A O 1
ATOM 671 N N . ARG A 1 88 ? -21.192 -14.793 6.381 1.00 92.56 88 ARG A N 1
ATOM 672 C CA . ARG A 1 88 ? -20.659 -15.807 7.302 1.00 92.56 88 ARG A CA 1
ATOM 673 C C . ARG A 1 88 ? -19.954 -15.145 8.488 1.00 92.56 88 ARG A C 1
ATOM 675 O O . ARG A 1 88 ? -19.291 -14.128 8.289 1.00 92.56 88 ARG A O 1
ATOM 682 N N . PRO A 1 89 ? -19.995 -15.756 9.686 1.00 91.25 89 PRO A N 1
ATOM 683 C CA . PRO A 1 89 ? -19.300 -15.230 10.856 1.00 91.25 89 PRO A CA 1
ATOM 684 C C . PRO A 1 89 ? -17.780 -15.189 10.646 1.00 91.25 89 PRO A C 1
ATOM 686 O O . PRO A 1 89 ? -17.198 -16.037 9.961 1.00 91.25 89 PRO A O 1
ATOM 689 N N . ARG A 1 90 ? -17.120 -14.212 11.279 1.00 91.19 90 ARG A N 1
ATOM 690 C CA . ARG A 1 90 ? -15.658 -14.084 11.247 1.00 91.19 90 ARG A CA 1
ATOM 691 C C . ARG A 1 90 ? -15.009 -15.290 11.955 1.00 91.19 90 ARG A C 1
ATOM 693 O O . ARG A 1 90 ? -15.319 -15.533 13.119 1.00 91.19 90 ARG A O 1
ATOM 700 N N . PRO A 1 91 ? -14.089 -16.026 11.303 1.00 91.56 91 PRO A N 1
ATOM 701 C CA . PRO A 1 91 ? -13.396 -17.141 11.942 1.00 91.56 91 PRO A CA 1
ATOM 702 C C . PRO A 1 91 ? -12.416 -16.647 13.014 1.00 91.56 91 PRO A C 1
ATOM 704 O O . PRO A 1 91 ? -11.821 -15.578 12.872 1.00 91.56 91 PRO A O 1
ATOM 707 N N . ALA A 1 92 ? -12.189 -17.463 14.048 1.00 94.12 92 ALA A N 1
ATOM 708 C CA . ALA A 1 92 ? -11.239 -17.156 15.124 1.00 94.12 92 ALA A CA 1
ATOM 709 C C . ALA A 1 92 ? -9.787 -17.028 14.626 1.00 94.12 92 ALA A C 1
ATOM 711 O O . ALA A 1 92 ? -9.001 -16.256 15.169 1.00 94.12 92 ALA A O 1
ATOM 712 N N . VAL A 1 93 ? -9.436 -17.761 13.565 1.00 95.94 93 VAL A N 1
ATOM 713 C CA . VAL A 1 93 ? -8.133 -17.673 12.901 1.00 95.94 93 VAL A CA 1
ATOM 714 C C . VAL A 1 93 ? -8.325 -17.066 11.520 1.00 95.94 93 VAL A C 1
ATOM 716 O O . VAL A 1 93 ? -9.086 -17.574 10.693 1.00 95.94 93 VAL A O 1
ATOM 719 N N . ARG A 1 94 ? -7.606 -15.974 11.255 1.00 92.75 94 ARG A N 1
ATOM 720 C CA . ARG A 1 94 ? -7.618 -15.314 9.950 1.00 92.75 94 ARG A CA 1
ATOM 721 C C . ARG A 1 94 ? -7.062 -16.253 8.878 1.00 92.75 94 ARG A C 1
ATOM 723 O O . ARG A 1 94 ? -5.946 -16.753 8.993 1.00 92.75 94 ARG A O 1
ATOM 730 N N . THR A 1 95 ? -7.804 -16.401 7.787 1.00 94.12 95 THR A N 1
ATOM 731 C CA . THR A 1 95 ? -7.345 -17.098 6.582 1.00 94.12 95 THR A CA 1
ATOM 732 C C . THR A 1 95 ? -6.850 -16.096 5.531 1.00 94.12 95 THR A C 1
ATOM 734 O O . THR A 1 95 ? -6.991 -14.879 5.683 1.00 94.12 95 THR A O 1
ATOM 737 N N . ARG A 1 96 ? -6.227 -16.598 4.458 1.00 90.38 96 ARG A N 1
ATOM 738 C CA . ARG A 1 96 ? -5.815 -15.794 3.290 1.00 90.38 96 ARG A CA 1
ATOM 739 C C . ARG A 1 96 ? -6.754 -15.960 2.089 1.00 90.38 96 ARG A C 1
ATOM 741 O O . ARG A 1 96 ? -6.443 -15.472 1.009 1.00 90.38 96 ARG A O 1
ATOM 748 N N . ASN A 1 97 ? -7.889 -16.634 2.273 1.00 93.50 97 ASN A N 1
ATOM 749 C CA . ASN A 1 97 ? -8.856 -16.857 1.204 1.00 93.50 97 ASN A CA 1
ATOM 750 C C . ASN A 1 97 ? -9.584 -15.546 0.902 1.00 93.50 97 ASN A C 1
ATOM 752 O O . ASN A 1 97 ? -10.149 -14.924 1.799 1.00 93.50 97 ASN A O 1
ATOM 756 N N . GLY A 1 98 ? -9.583 -15.142 -0.362 1.00 92.50 98 GLY A N 1
ATOM 757 C CA . GLY A 1 98 ? -10.241 -13.928 -0.819 1.00 92.50 98 GLY A CA 1
ATOM 758 C C . GLY A 1 98 ? -10.548 -14.005 -2.307 1.00 92.50 98 GLY A C 1
ATOM 759 O O . GLY A 1 98 ? -10.007 -14.847 -3.022 1.00 92.50 98 GLY A O 1
ATOM 760 N N . ALA A 1 99 ? -11.428 -13.121 -2.760 1.00 95.38 99 ALA A N 1
ATOM 761 C CA . ALA A 1 99 ? -11.779 -12.959 -4.163 1.00 95.38 99 ALA A CA 1
ATOM 762 C C . ALA A 1 99 ? -11.764 -11.470 -4.519 1.00 95.38 99 ALA A C 1
ATOM 764 O O . ALA A 1 99 ? -11.903 -10.608 -3.651 1.00 95.38 99 ALA A O 1
ATOM 765 N N . SER A 1 100 ? -11.593 -11.162 -5.800 1.00 95.12 100 SER A N 1
ATOM 766 C CA . SER A 1 100 ? -11.648 -9.792 -6.304 1.00 95.12 100 SER A CA 1
ATOM 767 C C . SER A 1 100 ? -12.836 -9.636 -7.243 1.00 95.12 100 SER A C 1
ATOM 769 O O . SER A 1 100 ? -12.967 -10.387 -8.206 1.00 95.12 100 SER A O 1
ATOM 771 N N . ALA A 1 101 ? -13.675 -8.635 -6.984 1.00 95.88 101 ALA A N 1
ATOM 772 C CA . ALA A 1 101 ? -14.736 -8.214 -7.890 1.00 95.88 101 ALA A CA 1
ATOM 773 C C . ALA A 1 101 ? -14.315 -6.913 -8.582 1.00 95.88 101 ALA A C 1
ATOM 775 O O . ALA A 1 101 ? -13.962 -5.933 -7.923 1.00 95.88 101 ALA A O 1
ATOM 776 N N . ARG A 1 102 ? -14.323 -6.899 -9.918 1.00 95.94 102 ARG A N 1
ATOM 777 C CA . ARG A 1 102 ? -13.987 -5.706 -10.703 1.00 95.94 102 ARG A CA 1
ATOM 778 C C . ARG A 1 102 ? -15.258 -4.923 -11.012 1.00 95.94 102 ARG A C 1
ATOM 780 O O . ARG A 1 102 ? -16.148 -5.435 -11.679 1.00 95.94 102 ARG A O 1
ATOM 787 N N . LEU A 1 103 ? -15.282 -3.658 -10.603 1.00 95.50 103 LEU A N 1
ATOM 788 C CA . LEU A 1 103 ? -16.293 -2.686 -11.008 1.00 95.50 103 LEU A CA 1
ATOM 789 C C . LEU A 1 103 ? -15.671 -1.684 -11.985 1.00 95.50 103 LEU A C 1
ATOM 791 O O . LEU A 1 103 ? -14.602 -1.135 -11.718 1.00 95.50 103 LEU A O 1
ATOM 795 N N . VAL A 1 104 ? -16.341 -1.431 -13.109 1.00 95.00 104 VAL A N 1
ATOM 796 C CA . VAL A 1 104 ? -15.932 -0.414 -14.086 1.00 95.00 104 VAL A CA 1
ATOM 797 C C . VAL A 1 104 ? -16.975 0.692 -14.100 1.00 95.00 104 VAL A C 1
ATOM 799 O O . VAL A 1 104 ? -18.141 0.453 -14.405 1.00 95.00 104 VAL A O 1
ATOM 802 N N . LEU A 1 105 ? -16.553 1.913 -13.775 1.00 94.75 105 LEU A N 1
ATOM 803 C CA . LEU A 1 105 ? -17.423 3.079 -13.865 1.00 94.75 105 LEU A CA 1
ATOM 804 C C . LEU A 1 105 ? -17.499 3.564 -15.320 1.00 94.75 105 LEU A C 1
ATOM 806 O O . LEU A 1 105 ? -16.450 3.758 -15.942 1.00 94.75 105 LEU A O 1
ATOM 810 N N . PRO A 1 106 ? -18.703 3.832 -15.862 1.00 97.00 106 PRO A N 1
ATOM 811 C CA . PRO A 1 106 ? -18.837 4.476 -17.162 1.00 97.00 106 PRO A CA 1
ATOM 812 C C . PRO A 1 106 ? -18.084 5.809 -17.193 1.00 97.00 106 PRO A C 1
ATOM 814 O O . PRO A 1 106 ? -18.134 6.584 -16.233 1.00 97.00 106 PRO A O 1
ATOM 817 N N . SER A 1 107 ? -17.432 6.114 -18.315 1.00 94.69 107 SER A N 1
ATOM 818 C CA . SER A 1 107 ? -16.596 7.315 -18.475 1.00 94.69 107 SER A CA 1
ATOM 819 C C . SER A 1 107 ? -17.339 8.615 -18.143 1.00 94.69 107 SER A C 1
ATOM 821 O O . SER A 1 107 ? -16.781 9.508 -17.504 1.00 94.69 107 SER A O 1
ATOM 823 N N . GLY A 1 108 ? -18.623 8.711 -18.505 1.00 96.88 108 GLY A N 1
ATOM 824 C CA . GLY A 1 108 ? -19.482 9.842 -18.150 1.00 96.88 108 GLY A CA 1
ATOM 825 C C . GLY A 1 108 ? -19.657 10.014 -16.637 1.00 96.88 108 GLY A C 1
ATOM 826 O O . GLY A 1 108 ? -19.572 11.133 -16.135 1.00 96.88 108 GLY A O 1
ATOM 827 N N . THR A 1 109 ? -19.842 8.914 -15.903 1.00 96.25 109 THR A N 1
ATOM 828 C CA . THR A 1 109 ? -19.959 8.920 -14.437 1.00 96.25 109 THR A CA 1
ATOM 829 C C . THR A 1 109 ? -18.631 9.275 -13.781 1.00 96.25 109 THR A C 1
ATOM 831 O O . THR A 1 109 ? -18.603 10.150 -12.919 1.00 96.25 109 THR A O 1
ATOM 834 N N . ALA A 1 110 ? -17.526 8.674 -14.232 1.00 95.00 110 ALA A N 1
ATOM 835 C CA . ALA A 1 110 ? -16.191 8.975 -13.715 1.00 95.00 110 ALA A CA 1
ATOM 836 C C . ALA A 1 110 ? -15.824 10.459 -13.900 1.00 95.00 110 ALA A C 1
ATOM 838 O O . ALA A 1 110 ? -15.336 11.108 -12.975 1.00 95.00 110 ALA A O 1
ATOM 839 N N . ARG A 1 111 ? -16.133 11.030 -15.071 1.00 94.94 111 ARG A N 1
ATOM 840 C CA . ARG A 1 111 ? -15.901 12.452 -15.359 1.00 94.94 111 ARG A CA 1
ATOM 841 C C . ARG A 1 111 ? -16.718 13.372 -14.454 1.00 94.94 111 ARG A C 1
ATOM 843 O O . ARG A 1 111 ? -16.163 14.338 -13.936 1.00 94.94 111 ARG A O 1
ATOM 850 N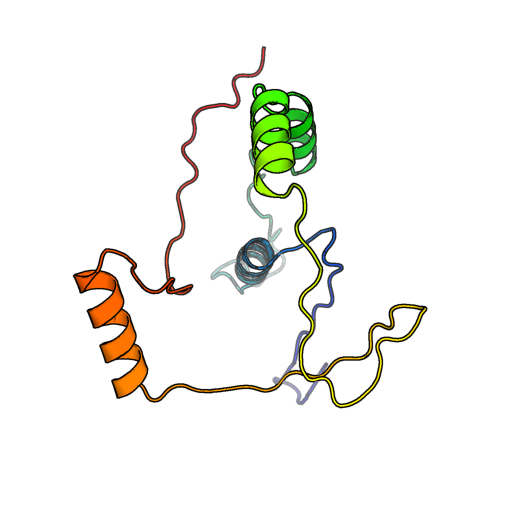 N . ARG A 1 112 ? -18.004 13.070 -14.247 1.00 95.25 112 ARG A N 1
ATOM 851 C CA . ARG A 1 112 ? -18.860 13.843 -13.330 1.00 95.25 112 ARG A CA 1
ATOM 852 C C . ARG A 1 112 ? -18.361 13.762 -11.891 1.00 95.25 112 ARG A C 1
ATOM 854 O O . ARG A 1 112 ? -18.280 14.789 -11.231 1.00 95.25 112 ARG A O 1
ATOM 861 N N . LEU A 1 113 ? -17.962 12.576 -11.432 1.00 94.56 113 LEU A N 1
ATOM 862 C CA . LEU A 1 113 ? -17.386 12.400 -10.098 1.00 94.56 113 LEU A CA 1
ATOM 863 C C . LEU A 1 113 ? -16.118 13.249 -9.920 1.00 94.56 113 LEU A C 1
ATOM 865 O O . LEU A 1 113 ? -15.984 13.965 -8.932 1.00 94.56 113 LEU A O 1
ATOM 869 N N . ALA A 1 114 ? -15.220 13.232 -10.910 1.00 93.75 114 ALA A N 1
ATOM 870 C CA . ALA A 1 114 ? -14.010 14.051 -10.892 1.00 93.75 114 ALA A CA 1
ATOM 871 C C . ALA A 1 114 ? -14.312 15.559 -10.896 1.00 93.75 114 ALA A C 1
ATOM 873 O O . ALA A 1 114 ? -13.597 16.329 -10.256 1.00 93.75 114 ALA A O 1
ATOM 874 N N . GLN A 1 115 ? -15.355 15.986 -11.611 1.00 94.88 115 GLN A N 1
ATOM 875 C CA . GLN A 1 115 ? -15.805 17.376 -11.618 1.00 94.88 115 GLN A CA 1
ATOM 876 C C . GLN A 1 115 ? -16.326 17.806 -10.243 1.00 94.88 115 GLN A C 1
ATOM 878 O O . GLN A 1 115 ? -15.811 18.778 -9.698 1.00 94.88 115 GLN A O 1
ATOM 883 N N . VAL A 1 116 ? -17.255 17.047 -9.655 1.00 96.06 116 VAL A N 1
ATOM 884 C CA . VAL A 1 116 ? -17.810 17.341 -8.321 1.00 96.06 116 VAL A CA 1
ATOM 885 C C . VAL A 1 116 ? -16.706 17.392 -7.266 1.00 96.06 116 VAL A C 1
ATOM 887 O O . VAL A 1 116 ? -16.703 18.278 -6.415 1.00 96.06 116 VAL A O 1
ATOM 890 N N . GLY A 1 117 ? -15.733 16.479 -7.344 1.00 94.19 117 GLY A N 1
ATOM 891 C CA . GLY A 1 117 ? -14.573 16.494 -6.457 1.00 94.19 117 GLY A CA 1
ATOM 892 C C . GLY A 1 117 ? -13.778 17.798 -6.552 1.00 94.19 117 GLY A C 1
ATOM 893 O O . GLY A 1 117 ? -13.465 18.402 -5.532 1.00 94.19 117 GLY A O 1
ATOM 894 N N . ARG A 1 118 ? -13.502 18.289 -7.767 1.00 93.62 118 ARG A N 1
ATOM 895 C CA . ARG A 1 118 ? -12.809 19.577 -7.955 1.00 93.62 118 ARG A CA 1
ATOM 896 C C . ARG A 1 118 ? -13.618 20.756 -7.427 1.00 93.62 118 ARG A C 1
ATOM 898 O O . ARG A 1 118 ? -13.061 21.593 -6.728 1.00 93.62 118 ARG A O 1
ATOM 905 N N . GLU A 1 119 ? -14.909 20.802 -7.735 1.00 95.06 119 GLU A N 1
ATOM 906 C CA . GLU A 1 119 ? -15.805 21.878 -7.294 1.00 95.06 119 GLU A CA 1
ATOM 907 C C . GLU A 1 119 ? -15.898 21.963 -5.765 1.00 95.06 119 GLU A C 1
ATOM 909 O O . GLU A 1 119 ? -16.031 23.053 -5.217 1.00 95.06 119 GLU A O 1
ATOM 914 N N . ARG A 1 120 ? -15.782 20.826 -5.068 1.00 94.25 120 ARG A N 1
ATOM 915 C CA . ARG A 1 120 ? -15.831 20.750 -3.600 1.00 94.25 120 ARG A CA 1
ATOM 916 C C . ARG A 1 120 ? -14.459 20.751 -2.918 1.00 94.25 120 ARG A C 1
ATOM 918 O O . ARG A 1 120 ? -14.400 20.551 -1.713 1.00 94.25 120 ARG A O 1
ATOM 925 N N . GLY A 1 121 ? -13.364 20.934 -3.660 1.00 90.12 121 GLY A N 1
ATOM 926 C CA . GLY A 1 121 ? -12.007 20.915 -3.094 1.00 90.12 121 GLY A CA 1
ATOM 927 C C . GLY A 1 121 ? -11.502 19.527 -2.663 1.00 90.12 121 GLY A C 1
ATOM 928 O O . GLY A 1 121 ? -10.494 19.426 -1.971 1.00 90.12 121 GLY A O 1
ATOM 929 N N . HIS A 1 122 ? -12.161 18.453 -3.098 1.00 89.62 122 HIS A N 1
ATOM 930 C CA . HIS A 1 122 ? -11.799 17.056 -2.843 1.00 89.62 122 HIS A CA 1
ATOM 931 C C . HIS A 1 122 ? -11.593 16.310 -4.172 1.00 89.62 122 HIS A C 1
ATOM 933 O O . HIS A 1 122 ? -12.447 15.519 -4.585 1.00 89.62 122 HIS A O 1
ATOM 939 N N . PRO A 1 123 ? -10.506 16.589 -4.913 1.00 85.69 123 PRO A N 1
ATOM 940 C CA . PRO A 1 123 ? -10.283 15.970 -6.211 1.00 85.69 123 PRO A CA 1
ATOM 941 C C . PRO A 1 123 ? -10.178 14.450 -6.068 1.00 85.69 123 PRO A C 1
ATOM 943 O O . PRO A 1 123 ? -9.520 13.938 -5.164 1.00 85.69 123 PRO A O 1
ATOM 946 N N . VAL A 1 124 ? -10.811 13.723 -6.992 1.00 82.56 124 VAL A N 1
ATOM 947 C CA . VAL A 1 124 ? -10.651 12.267 -7.073 1.00 82.56 124 VAL A CA 1
ATOM 948 C C . VAL A 1 124 ? -9.171 11.964 -7.264 1.00 82.56 124 VAL A C 1
ATOM 950 O O . VAL A 1 124 ? -8.541 12.507 -8.173 1.00 82.56 124 VAL A O 1
ATOM 953 N N . HIS A 1 125 ? -8.632 11.094 -6.413 1.00 71.31 125 HIS A N 1
ATOM 954 C CA . HIS A 1 125 ? -7.264 10.621 -6.539 1.00 71.31 125 HIS A CA 1
ATOM 955 C C . HIS A 1 125 ? -7.133 9.788 -7.822 1.00 71.31 125 HIS A C 1
ATOM 957 O O . HIS A 1 125 ? -7.463 8.601 -7.858 1.00 71.31 125 HIS A O 1
ATOM 963 N N . ASP A 1 126 ? -6.670 10.424 -8.896 1.00 59.56 126 ASP A N 1
ATOM 964 C CA . ASP A 1 126 ? -6.326 9.747 -10.138 1.00 59.56 126 ASP A CA 1
ATOM 965 C C . ASP A 1 126 ? -4.906 9.188 -10.014 1.00 59.56 126 ASP A C 1
ATOM 967 O O . ASP A 1 126 ? -3.920 9.922 -10.031 1.00 59.56 126 ASP A O 1
ATOM 971 N N . ALA A 1 127 ? -4.791 7.865 -9.883 1.00 50.97 127 ALA A N 1
ATOM 972 C CA . ALA A 1 127 ? -3.500 7.180 -9.822 1.00 50.97 127 ALA A CA 1
ATOM 973 C C . ALA A 1 127 ? -2.701 7.293 -11.141 1.00 50.97 127 ALA A C 1
ATOM 975 O O . ALA A 1 127 ? -1.534 6.899 -11.201 1.00 50.97 127 ALA A O 1
ATOM 976 N N . ARG A 1 128 ? -3.289 7.846 -12.213 1.00 43.53 128 ARG A N 1
ATOM 977 C CA . ARG A 1 128 ? -2.602 8.134 -13.475 1.00 43.53 128 ARG A CA 1
ATOM 978 C C . ARG A 1 128 ? -2.022 9.550 -13.466 1.00 43.53 128 ARG A C 1
ATOM 980 O O . ARG A 1 128 ? -2.576 10.438 -14.100 1.00 43.53 128 ARG A O 1
ATOM 987 N N . ARG A 1 129 ? -0.861 9.715 -12.817 1.00 37.38 129 ARG A N 1
ATOM 988 C CA . ARG A 1 129 ? 0.180 10.767 -12.989 1.00 37.38 129 ARG A CA 1
ATOM 989 C C . ARG A 1 129 ? 0.593 11.378 -11.649 1.00 37.38 129 ARG A C 1
ATOM 991 O O . ARG A 1 129 ? -0.110 12.216 -11.100 1.00 37.38 129 ARG A O 1
ATOM 998 N N . ARG A 1 130 ? 1.835 11.099 -11.253 1.00 37.16 130 ARG A N 1
ATOM 999 C CA . ARG A 1 130 ? 2.955 12.061 -11.242 1.00 37.16 130 ARG A CA 1
ATOM 1000 C C . ARG A 1 130 ? 4.219 11.283 -10.871 1.00 37.16 130 ARG A C 1
ATOM 1002 O O . ARG A 1 130 ? 4.291 10.717 -9.789 1.00 37.16 130 ARG A O 1
ATOM 1009 N N . ARG A 1 131 ? 5.220 11.270 -11.763 1.00 40.94 131 ARG A N 1
ATOM 1010 C CA . ARG A 1 131 ? 6.614 11.160 -11.317 1.00 40.94 131 ARG A CA 1
ATOM 1011 C C . ARG A 1 131 ? 6.822 12.384 -10.429 1.00 40.94 131 ARG A C 1
ATOM 1013 O O . ARG A 1 131 ? 6.883 13.496 -10.943 1.00 40.94 131 ARG A O 1
ATOM 1020 N N . ALA A 1 132 ? 6.748 12.198 -9.120 1.00 35.78 132 ALA A N 1
ATOM 1021 C CA . ALA A 1 132 ? 7.176 13.220 -8.191 1.00 35.78 132 ALA A CA 1
ATOM 1022 C C . ALA A 1 132 ? 8.701 13.133 -8.168 1.00 35.78 132 ALA A C 1
ATOM 1024 O O . ALA A 1 132 ? 9.252 12.116 -7.746 1.00 35.78 132 ALA A O 1
ATOM 1025 N N . ASP A 1 133 ? 9.365 14.164 -8.686 1.00 38.91 133 ASP A N 1
ATOM 1026 C CA . ASP A 1 133 ? 10.741 14.447 -8.303 1.00 38.91 133 ASP A CA 1
ATOM 1027 C C . ASP A 1 133 ? 10.758 14.555 -6.778 1.00 38.91 133 ASP A C 1
ATOM 1029 O O . ASP A 1 133 ? 10.132 15.445 -6.200 1.00 38.91 133 ASP A O 1
ATOM 1033 N N . VAL A 1 134 ? 11.420 13.605 -6.123 1.00 39.59 134 VAL A N 1
ATOM 1034 C CA . VAL A 1 134 ? 11.705 13.696 -4.693 1.00 39.59 134 VAL A CA 1
ATOM 1035 C C . VAL A 1 134 ? 12.650 14.891 -4.516 1.00 39.59 134 VAL A C 1
ATOM 1037 O O . VAL A 1 134 ? 13.725 14.893 -5.125 1.00 39.59 134 VAL A O 1
ATOM 1040 N N . PRO A 1 135 ? 12.286 15.924 -3.732 1.00 33.56 135 PRO A N 1
ATOM 1041 C CA . PRO A 1 135 ? 13.157 17.065 -3.496 1.00 33.56 135 PRO A CA 1
ATOM 1042 C C . PRO A 1 135 ? 14.492 16.601 -2.914 1.00 33.56 135 PRO A C 1
ATOM 1044 O O . PRO A 1 135 ? 14.551 15.877 -1.923 1.00 33.56 135 PRO A O 1
ATOM 1047 N N . ARG A 1 136 ? 15.577 17.036 -3.553 1.00 48.97 136 ARG A N 1
ATOM 1048 C CA . ARG A 1 136 ? 16.967 16.613 -3.326 1.00 48.97 136 ARG A CA 1
ATOM 1049 C C . ARG A 1 136 ? 17.601 17.116 -2.019 1.00 48.97 136 ARG A C 1
ATOM 1051 O O . ARG A 1 136 ? 18.822 17.196 -1.932 1.00 48.97 136 ARG A O 1
ATOM 1058 N N . GLN A 1 137 ? 16.819 17.488 -1.012 1.00 45.47 137 GLN A N 1
ATOM 1059 C CA . GLN A 1 137 ? 17.335 18.153 0.185 1.00 45.47 137 GLN A CA 1
ATOM 1060 C C . GLN A 1 137 ? 16.716 17.555 1.447 1.00 45.47 137 GLN A C 1
ATOM 1062 O O . GLN A 1 137 ? 15.606 17.929 1.797 1.00 45.47 137 GLN A O 1
ATOM 1067 N N . ALA A 1 138 ? 17.436 16.620 2.084 1.00 39.59 138 ALA A N 1
ATOM 1068 C CA . ALA A 1 138 ? 17.431 16.362 3.540 1.00 39.59 138 ALA A CA 1
ATOM 1069 C C . ALA A 1 138 ? 18.219 15.091 3.948 1.00 39.59 138 ALA A C 1
ATOM 1071 O O . ALA A 1 138 ? 17.942 14.503 4.987 1.00 39.59 138 ALA A O 1
ATOM 1072 N N . LEU A 1 139 ? 19.217 14.649 3.176 1.00 42.97 139 LEU A N 1
ATOM 1073 C CA . LEU A 1 139 ? 20.204 13.674 3.660 1.00 42.97 139 LEU A CA 1
ATOM 1074 C C . LEU A 1 139 ? 21.575 14.348 3.694 1.00 42.97 139 LEU A C 1
ATOM 1076 O O . LEU A 1 139 ? 22.482 14.015 2.937 1.00 42.97 139 LEU A O 1
ATOM 1080 N N . GLY A 1 140 ? 21.690 15.358 4.559 1.00 39.50 140 GLY A N 1
ATOM 1081 C CA . GLY A 1 140 ? 22.989 15.773 5.067 1.00 39.50 140 GLY A CA 1
ATOM 1082 C C . GLY A 1 140 ? 23.537 14.617 5.895 1.00 39.50 140 GLY A C 1
ATOM 1083 O O . GLY A 1 140 ? 22.933 14.230 6.893 1.00 39.50 140 GLY A O 1
ATOM 1084 N N . ARG A 1 141 ? 24.628 14.016 5.431 1.00 39.50 141 ARG A N 1
ATOM 1085 C CA . ARG A 1 141 ? 25.470 13.171 6.279 1.00 39.50 141 ARG A CA 1
ATOM 1086 C C . ARG A 1 141 ? 26.368 14.072 7.144 1.00 39.50 141 ARG A C 1
ATOM 1088 O O . ARG A 1 141 ? 26.572 15.219 6.746 1.00 39.50 141 ARG A O 1
ATOM 1095 N N . PRO A 1 142 ? 26.834 13.583 8.309 1.00 45.81 142 PRO A N 1
ATOM 1096 C CA . PRO A 1 142 ? 27.774 14.316 9.158 1.00 45.81 142 PRO A CA 1
ATOM 1097 C C . PRO A 1 142 ? 29.054 14.704 8.413 1.00 45.81 142 PRO A C 1
ATOM 1099 O O . PRO A 1 142 ? 29.446 13.958 7.483 1.00 45.81 142 PRO A O 1
#